Protein AF-A0A351IXS7-F1 (afdb_monomer_lite)

Structure (mmCIF, N/CA/C/O backbone):
data_AF-A0A351IXS7-F1
#
_entry.id   AF-A0A351IXS7-F1
#
loop_
_atom_site.group_PDB
_atom_site.id
_atom_site.type_symbol
_atom_site.label_atom_id
_atom_site.label_alt_id
_atom_site.label_comp_id
_atom_site.label_asym_id
_atom_site.label_entity_id
_atom_site.label_seq_id
_atom_site.pdbx_PDB_ins_code
_atom_site.Cartn_x
_atom_site.Cartn_y
_atom_site.Cartn_z
_atom_site.occupancy
_atom_site.B_iso_or_equiv
_atom_site.auth_seq_id
_atom_site.auth_comp_id
_atom_site.auth_asym_id
_atom_site.auth_atom_id
_atom_site.pdbx_PDB_model_num
ATOM 1 N N . ARG A 1 1 ? -4.029 21.696 -10.052 1.00 78.06 1 ARG A N 1
ATOM 2 C CA . ARG A 1 1 ? -4.585 21.120 -8.800 1.00 78.06 1 ARG A CA 1
ATOM 3 C C . ARG A 1 1 ? -5.202 19.776 -9.159 1.00 78.06 1 ARG A C 1
ATOM 5 O O . ARG A 1 1 ? -5.861 19.722 -10.187 1.00 78.06 1 ARG A O 1
ATOM 12 N N . ALA A 1 2 ? -4.944 18.726 -8.384 1.00 89.19 2 ALA A N 1
ATOM 13 C CA . ALA A 1 2 ? -5.542 17.407 -8.596 1.00 89.19 2 ALA A CA 1
ATOM 14 C C . ALA A 1 2 ? -6.649 17.169 -7.560 1.00 89.19 2 ALA A C 1
ATOM 16 O O . ALA A 1 2 ? -6.519 17.623 -6.423 1.00 89.19 2 ALA A O 1
ATOM 17 N N . ASN A 1 3 ? -7.711 16.469 -7.957 1.00 92.25 3 ASN A N 1
ATOM 18 C CA . ASN A 1 3 ? -8.727 15.959 -7.041 1.00 92.25 3 ASN A CA 1
ATOM 19 C C . ASN A 1 3 ? -8.357 14.513 -6.696 1.00 92.25 3 ASN A C 1
ATOM 21 O O . ASN A 1 3 ? -8.312 13.670 -7.590 1.00 92.25 3 ASN A O 1
ATOM 25 N N . THR A 1 4 ? -8.090 14.237 -5.421 1.00 92.88 4 THR A N 1
ATOM 26 C CA . THR A 1 4 ? -7.663 12.915 -4.939 1.00 92.88 4 THR A CA 1
ATOM 27 C C . THR A 1 4 ? -8.466 12.544 -3.699 1.00 92.88 4 THR A C 1
ATOM 29 O O . THR A 1 4 ? -8.756 13.406 -2.869 1.00 92.88 4 THR A O 1
ATOM 32 N N . ILE A 1 5 ? -8.805 11.263 -3.548 1.00 93.94 5 ILE A N 1
ATOM 33 C CA . ILE A 1 5 ? -9.401 10.746 -2.314 1.00 93.94 5 ILE A CA 1
ATOM 34 C C . ILE A 1 5 ? -8.335 10.673 -1.215 1.00 93.94 5 ILE A C 1
ATOM 36 O O . ILE A 1 5 ? -7.294 10.037 -1.371 1.00 93.94 5 ILE A O 1
ATOM 40 N N . GLY A 1 6 ? -8.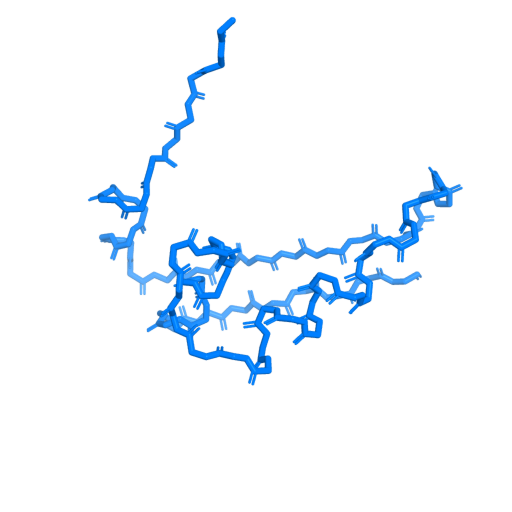569 11.367 -0.105 1.00 91.75 6 GLY A N 1
ATOM 41 C CA . GLY A 1 6 ? -7.662 11.334 1.041 1.00 91.75 6 GLY A CA 1
ATOM 42 C C . GLY A 1 6 ? -7.858 10.088 1.918 1.00 91.75 6 GLY A C 1
ATOM 43 O O . GLY A 1 6 ? -8.891 9.417 1.810 1.00 91.75 6 GLY A O 1
ATOM 44 N N . PRO A 1 7 ? -6.925 9.821 2.853 1.00 90.56 7 PRO A N 1
ATOM 45 C CA . PRO A 1 7 ? -7.045 8.738 3.834 1.00 90.56 7 PRO A CA 1
ATOM 46 C C . PRO A 1 7 ? -8.351 8.747 4.626 1.00 90.56 7 PRO A C 1
ATOM 48 O O . PRO A 1 7 ? -8.932 7.691 4.842 1.00 90.56 7 PRO A O 1
ATOM 51 N N . GLY A 1 8 ? -8.872 9.929 4.975 1.00 91.31 8 GLY A N 1
ATOM 52 C CA . GLY A 1 8 ? -10.141 10.050 5.702 1.00 91.31 8 GLY A CA 1
ATOM 53 C C . GLY A 1 8 ? -11.358 9.483 4.961 1.00 91.31 8 GLY A C 1
ATOM 54 O O . GLY A 1 8 ? -12.364 9.196 5.601 1.00 91.31 8 GLY A O 1
ATOM 55 N N . LEU A 1 9 ? -11.270 9.301 3.638 1.00 94.75 9 LEU A N 1
ATOM 56 C CA . LEU A 1 9 ? -12.317 8.677 2.829 1.00 94.75 9 LEU A CA 1
ATOM 57 C C . LEU A 1 9 ? -11.963 7.238 2.452 1.00 94.75 9 LEU A C 1
ATOM 59 O O . LEU A 1 9 ? -12.766 6.344 2.692 1.00 94.75 9 LEU A O 1
ATOM 63 N N . PHE A 1 10 ? -10.775 6.977 1.890 1.00 93.19 10 PHE A N 1
ATOM 64 C CA . PHE A 1 10 ? -10.488 5.628 1.380 1.00 93.19 10 PHE A CA 1
ATOM 65 C C . PHE A 1 10 ? -10.358 4.581 2.494 1.00 93.19 10 PHE A C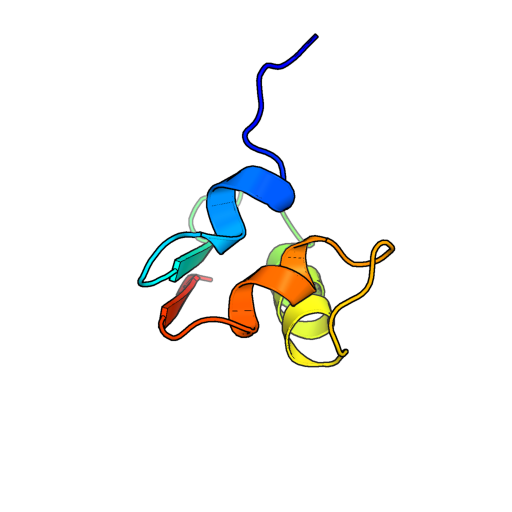 1
ATOM 67 O O . PHE A 1 10 ? -10.640 3.410 2.246 1.00 93.19 10 PHE A O 1
ATOM 74 N N . LEU A 1 11 ? -9.974 4.977 3.717 1.00 94.75 11 LEU A N 1
ATOM 75 C CA . LEU A 1 11 ? -9.867 4.052 4.852 1.00 94.75 11 LEU A CA 1
ATOM 76 C C . LEU A 1 11 ? -11.227 3.570 5.379 1.00 94.75 11 LEU A C 1
ATOM 78 O O . LEU A 1 11 ? -11.265 2.701 6.241 1.00 94.75 11 LEU A O 1
ATOM 82 N N . GLN A 1 12 ? -12.333 4.103 4.854 1.00 96.25 12 GLN A N 1
ATOM 83 C CA . GLN A 1 12 ? -13.683 3.613 5.138 1.00 96.25 12 GLN A CA 1
ATOM 84 C C . GLN A 1 12 ? -14.094 2.439 4.231 1.00 96.25 12 GLN A C 1
ATOM 86 O O . GLN A 1 12 ? -15.199 1.926 4.362 1.00 96.25 12 GLN A O 1
ATOM 91 N N . SER A 1 13 ? -13.239 2.030 3.289 1.00 96.19 13 SER A N 1
ATOM 92 C CA . SER A 1 13 ? -13.519 0.901 2.392 1.00 96.19 13 SER A CA 1
ATOM 93 C C . SER A 1 13 ? -13.442 -0.433 3.139 1.00 96.19 13 SER A C 1
ATOM 95 O O . SER A 1 13 ? -12.583 -0.612 3.996 1.00 96.19 13 SER A O 1
ATOM 97 N N . ASP A 1 14 ? -14.250 -1.420 2.745 1.00 97.00 14 ASP A N 1
ATOM 98 C CA . ASP A 1 14 ? -14.202 -2.761 3.356 1.00 97.00 14 ASP A CA 1
ATOM 99 C C . ASP A 1 14 ? -12.906 -3.520 3.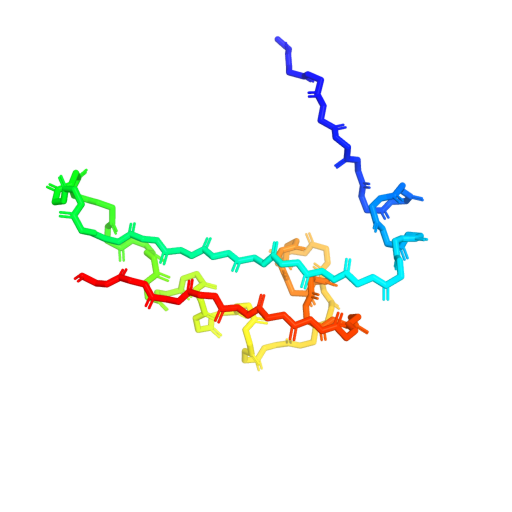040 1.00 97.00 14 ASP A C 1
ATOM 101 O O . ASP A 1 14 ? -12.467 -4.384 3.802 1.00 97.00 14 ASP A O 1
ATOM 105 N N . LYS A 1 15 ? -12.320 -3.251 1.867 1.00 96.06 15 LYS A N 1
ATOM 106 C CA . LYS A 1 15 ? -11.121 -3.920 1.353 1.00 96.06 15 LYS A CA 1
ATOM 107 C C . LYS A 1 15 ? -10.268 -2.969 0.529 1.00 96.06 15 LYS A C 1
ATOM 109 O O . LYS A 1 15 ? -10.782 -2.031 -0.076 1.00 96.06 15 LYS A O 1
ATOM 114 N N . ILE A 1 16 ? -8.975 -3.273 0.444 1.00 95.38 16 ILE A N 1
ATOM 115 C CA . ILE A 1 16 ? -8.022 -2.537 -0.393 1.00 95.38 16 ILE A CA 1
ATOM 116 C C . ILE A 1 16 ? -7.395 -3.462 -1.437 1.00 95.38 16 ILE A C 1
ATOM 118 O O . ILE A 1 16 ? -7.025 -4.604 -1.159 1.00 95.38 16 ILE A O 1
ATOM 122 N N . ILE A 1 17 ? -7.235 -2.946 -2.653 1.00 95.31 17 ILE A N 1
ATOM 123 C CA . ILE A 1 17 ? -6.365 -3.536 -3.670 1.00 95.31 17 ILE A CA 1
ATOM 124 C C . ILE A 1 17 ? -5.360 -2.463 -4.076 1.00 95.31 17 ILE A C 1
ATOM 126 O O . ILE A 1 17 ? -5.747 -1.390 -4.530 1.00 95.31 17 ILE A O 1
ATOM 130 N N . GLY A 1 18 ? -4.078 -2.752 -3.880 1.00 91.56 18 GLY A N 1
ATOM 131 C CA . GLY A 1 18 ? -2.973 -1.886 -4.276 1.00 91.56 18 GLY A CA 1
ATOM 132 C C . GLY A 1 18 ? -2.028 -2.608 -5.226 1.00 91.56 18 GLY A C 1
ATOM 133 O O . GLY A 1 18 ? -2.032 -3.837 -5.315 1.00 91.56 18 GLY A O 1
ATOM 134 N N . GLY A 1 19 ? -1.184 -1.857 -5.922 1.00 89.69 19 GLY A N 1
ATOM 135 C CA . GLY A 1 19 ? -0.141 -2.467 -6.726 1.00 89.69 19 GLY A CA 1
ATOM 136 C C . GLY A 1 19 ? 0.925 -1.494 -7.189 1.00 89.69 19 GLY A C 1
ATOM 137 O O . GLY A 1 19 ? 0.717 -0.283 -7.219 1.00 89.69 19 GLY A O 1
ATOM 138 N N . CYS A 1 20 ? 2.077 -2.058 -7.522 1.00 89.38 20 CYS A N 1
ATOM 139 C CA . CYS A 1 20 ? 3.214 -1.363 -8.104 1.00 89.38 20 CYS A CA 1
ATOM 140 C C . CYS A 1 20 ? 3.772 -2.220 -9.242 1.00 89.38 20 CYS A C 1
ATOM 142 O O . CYS A 1 20 ? 3.894 -3.438 -9.102 1.00 89.38 20 CYS A O 1
ATOM 144 N N . ASP A 1 21 ? 4.037 -1.576 -10.378 1.00 85.69 21 ASP A N 1
ATOM 145 C CA . ASP A 1 21 ? 4.389 -2.243 -11.630 1.00 85.69 21 ASP A CA 1
ATOM 146 C C . ASP A 1 21 ? 5.637 -1.624 -12.277 1.00 85.69 21 ASP A C 1
ATOM 148 O O . ASP A 1 21 ? 5.738 -0.399 -12.416 1.00 85.69 21 ASP A O 1
ATOM 152 N N . GLY A 1 22 ? 6.571 -2.491 -12.670 1.00 81.94 22 GLY A N 1
ATOM 153 C CA . GLY A 1 22 ? 7.758 -2.206 -13.474 1.00 81.94 22 GLY A CA 1
ATOM 154 C C . GLY A 1 22 ? 7.686 -2.693 -14.930 1.00 81.94 22 GLY A C 1
ATOM 155 O O . GLY A 1 22 ? 8.547 -2.300 -15.721 1.00 81.94 22 GLY A O 1
ATOM 156 N N . ALA A 1 23 ? 6.652 -3.446 -15.326 1.00 82.50 23 ALA A N 1
ATOM 157 C CA . ALA A 1 23 ? 6.578 -4.183 -16.592 1.00 82.50 23 ALA A CA 1
ATOM 158 C C . ALA A 1 23 ? 6.709 -3.306 -17.842 1.00 82.50 23 ALA A C 1
ATOM 160 O O . ALA A 1 23 ? 7.213 -3.743 -18.875 1.00 82.50 23 ALA A O 1
ATOM 161 N N . LEU A 1 24 ? 6.294 -2.039 -17.766 1.00 82.31 24 LEU A N 1
ATOM 162 C CA . LEU A 1 24 ? 6.391 -1.114 -18.898 1.00 82.31 24 LEU A CA 1
ATOM 163 C C . LEU A 1 24 ? 7.802 -0.531 -19.106 1.00 82.31 24 LEU A C 1
ATOM 165 O O . LEU A 1 24 ? 7.967 0.322 -19.976 1.00 82.31 24 LEU A O 1
ATOM 169 N N . SER A 1 25 ? 8.803 -0.933 -18.307 1.00 73.38 25 SER A N 1
ATOM 170 C CA . SER A 1 25 ? 10.212 -0.502 -18.404 1.00 73.38 25 SER A CA 1
ATOM 171 C C . SER A 1 25 ? 10.398 1.019 -18.527 1.00 73.38 25 SER A C 1
ATOM 173 O O . SER A 1 25 ? 11.351 1.513 -19.123 1.00 73.38 25 SER A O 1
ATOM 175 N N . ARG A 1 26 ? 9.499 1.797 -17.906 1.00 78.94 26 ARG A N 1
ATOM 176 C CA . ARG A 1 26 ? 9.494 3.275 -17.939 1.00 78.94 26 ARG A CA 1
ATOM 177 C C . ARG A 1 26 ? 10.541 3.915 -17.016 1.00 78.94 26 ARG A C 1
ATOM 179 O O . ARG A 1 26 ? 10.384 5.062 -16.612 1.00 78.94 26 ARG A O 1
ATOM 186 N N . GLY A 1 27 ? 11.566 3.165 -16.613 1.00 71.38 27 GLY A N 1
ATOM 187 C CA . GLY A 1 27 ? 12.599 3.640 -15.688 1.00 71.38 27 GLY A CA 1
ATOM 188 C C . GLY A 1 27 ? 12.091 3.962 -14.277 1.00 71.38 27 GLY A C 1
ATOM 189 O O . GLY A 1 27 ? 12.756 4.690 -13.542 1.00 71.38 27 GLY A O 1
ATOM 190 N N . MET A 1 28 ? 10.928 3.439 -13.869 1.00 71.88 28 MET A N 1
ATOM 191 C CA . MET A 1 28 ? 10.392 3.636 -12.518 1.00 71.88 28 MET A CA 1
ATOM 192 C C . MET A 1 28 ? 11.136 2.751 -11.507 1.00 71.88 28 MET A C 1
ATOM 194 O O . MET A 1 28 ? 10.619 1.742 -11.044 1.00 71.88 28 MET A O 1
ATOM 198 N N . GLN A 1 29 ? 12.364 3.138 -11.149 1.00 65.19 29 GLN A N 1
ATOM 199 C CA . GLN A 1 29 ? 13.215 2.393 -10.204 1.00 65.19 29 GLN A CA 1
ATOM 200 C C . GLN A 1 29 ? 12.616 2.287 -8.790 1.00 65.19 29 GLN A C 1
ATOM 202 O O . GLN A 1 29 ? 12.989 1.421 -8.002 1.00 65.19 29 GLN A O 1
ATOM 207 N N . TRP A 1 30 ? 11.659 3.155 -8.464 1.00 70.62 30 TRP A N 1
ATOM 208 C CA . TRP A 1 30 ? 11.114 3.301 -7.119 1.00 70.62 30 TRP A CA 1
ATOM 209 C C . TRP A 1 30 ? 10.136 2.198 -6.711 1.00 70.62 30 TRP A C 1
ATOM 211 O O . TRP A 1 30 ? 9.846 2.094 -5.531 1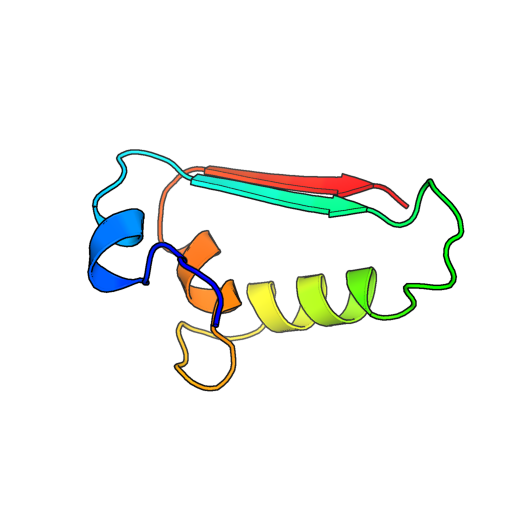.00 70.62 30 TRP A O 1
ATOM 221 N N . GLN A 1 31 ? 9.649 1.350 -7.623 1.00 79.06 31 GLN A N 1
ATOM 222 C CA . GLN A 1 31 ? 8.555 0.417 -7.307 1.00 79.06 31 GLN A CA 1
ATOM 223 C C . GLN A 1 31 ? 8.920 -0.594 -6.211 1.00 79.06 31 GLN A C 1
ATOM 225 O O . GLN A 1 31 ? 8.171 -0.756 -5.248 1.00 79.06 31 GLN A O 1
ATOM 230 N N . GLY A 1 32 ? 10.105 -1.210 -6.294 1.00 84.75 32 GLY A N 1
ATOM 231 C CA . GLY A 1 32 ? 10.576 -2.141 -5.262 1.00 84.75 32 GLY A CA 1
ATOM 232 C C . GLY A 1 32 ? 10.834 -1.451 -3.919 1.00 84.75 32 GLY A C 1
ATOM 233 O O . GLY A 1 32 ? 10.461 -1.967 -2.868 1.00 84.75 32 GLY A O 1
ATOM 234 N N . MET A 1 33 ? 11.411 -0.247 -3.949 1.00 88.69 33 MET A N 1
ATOM 235 C CA . MET A 1 33 ? 11.688 0.538 -2.744 1.00 88.69 33 MET A CA 1
ATOM 236 C C . MET A 1 33 ? 10.403 1.030 -2.080 1.00 88.69 33 MET A C 1
ATOM 238 O O . MET A 1 33 ? 10.240 0.872 -0.878 1.00 88.69 33 MET A O 1
ATOM 242 N N . SER A 1 34 ? 9.465 1.576 -2.853 1.00 88.75 34 SER A N 1
ATOM 243 C CA . SER A 1 34 ? 8.169 2.036 -2.363 1.00 88.75 34 SER A CA 1
ATOM 244 C C . SER A 1 34 ? 7.358 0.884 -1.783 1.00 88.75 34 SER A C 1
ATOM 246 O O . SER A 1 34 ? 6.771 1.050 -0.714 1.00 88.75 34 SER A O 1
ATOM 248 N N . LEU A 1 35 ? 7.365 -0.294 -2.419 1.00 91.81 35 LEU A N 1
ATOM 249 C CA . LEU A 1 35 ? 6.749 -1.495 -1.856 1.00 91.81 35 LEU A CA 1
ATOM 250 C C . LEU A 1 35 ? 7.404 -1.887 -0.529 1.00 91.81 35 LEU A C 1
ATOM 252 O O . LEU A 1 35 ? 6.710 -2.100 0.465 1.00 91.81 35 LEU A O 1
ATOM 256 N N . TRP A 1 36 ? 8.737 -1.927 -0.494 1.00 91.44 36 TRP A N 1
ATOM 257 C CA . TRP A 1 36 ? 9.485 -2.264 0.710 1.00 91.44 36 TRP A CA 1
ATOM 258 C C . TRP A 1 36 ? 9.194 -1.285 1.852 1.00 91.44 36 TRP A C 1
ATOM 260 O O . TRP A 1 36 ? 8.796 -1.715 2.930 1.00 91.44 36 TRP A O 1
ATOM 270 N N . THR A 1 37 ? 9.286 0.025 1.617 1.00 94.25 37 THR A N 1
ATOM 271 C CA . THR A 1 37 ? 8.976 1.059 2.613 1.00 94.25 37 THR A CA 1
ATOM 272 C C . THR A 1 37 ? 7.523 0.970 3.094 1.00 94.25 37 THR A C 1
ATOM 274 O O . THR A 1 37 ? 7.269 1.113 4.288 1.00 94.25 37 THR A O 1
ATOM 277 N N . THR A 1 38 ? 6.574 0.670 2.200 1.00 93.94 38 THR A N 1
ATOM 278 C CA . THR A 1 38 ? 5.147 0.508 2.537 1.00 93.94 38 THR A CA 1
ATOM 279 C C . THR A 1 38 ? 4.903 -0.639 3.515 1.00 93.94 38 THR A C 1
ATOM 281 O O . THR A 1 38 ? 4.094 -0.495 4.425 1.00 93.94 38 THR A O 1
ATOM 284 N N . LEU A 1 39 ? 5.589 -1.771 3.329 1.00 93.50 39 LEU A N 1
ATOM 285 C CA . LEU A 1 39 ? 5.392 -2.981 4.135 1.00 93.50 39 LEU A CA 1
ATOM 286 C C . LEU A 1 39 ? 6.299 -3.047 5.370 1.00 93.50 39 LEU A C 1
ATOM 288 O O . LEU A 1 39 ? 5.995 -3.757 6.326 1.00 93.50 39 LEU A O 1
ATOM 292 N N . ARG A 1 40 ? 7.434 -2.342 5.355 1.00 95.00 40 ARG A N 1
ATOM 293 C CA . ARG A 1 40 ? 8.458 -2.421 6.407 1.00 95.00 40 ARG A CA 1
ATOM 294 C C . ARG A 1 40 ? 8.132 -1.584 7.643 1.00 95.00 40 ARG A C 1
ATOM 296 O O . ARG A 1 40 ? 8.656 -1.885 8.721 1.00 95.00 40 ARG A O 1
ATOM 303 N N . HIS A 1 41 ? 7.324 -0.539 7.478 1.00 94.88 41 HIS A N 1
ATOM 304 C CA . HIS A 1 41 ? 6.999 0.443 8.508 1.00 94.88 41 HIS A CA 1
ATOM 305 C C . HIS A 1 41 ? 5.511 0.414 8.869 1.00 94.88 41 HIS A C 1
ATOM 307 O O . HIS A 1 41 ? 4.671 0.027 8.062 1.00 94.88 41 HIS A O 1
ATOM 313 N N . GLY A 1 42 ? 5.186 0.863 10.084 1.00 95.50 42 GLY A N 1
ATOM 314 C CA . GLY A 1 42 ? 3.797 1.093 10.482 1.00 95.50 42 GLY A CA 1
ATOM 315 C C . GLY A 1 42 ? 3.159 2.299 9.768 1.00 95.50 42 GLY A C 1
ATOM 316 O O . GLY A 1 42 ? 3.849 3.044 9.056 1.00 95.50 42 GLY A O 1
ATOM 317 N N . PRO A 1 43 ? 1.849 2.526 9.976 1.00 94.94 43 PRO A N 1
ATOM 318 C CA . PRO A 1 43 ? 1.130 3.673 9.425 1.00 94.94 43 PRO A CA 1
ATOM 319 C C . PRO A 1 43 ? 1.802 4.992 9.817 1.00 94.94 43 PRO A C 1
ATOM 321 O O . PRO A 1 43 ? 1.999 5.276 10.997 1.00 94.94 43 PRO A O 1
ATOM 324 N N . SER A 1 44 ? 2.188 5.792 8.823 1.00 94.75 44 SER A N 1
ATOM 325 C CA . SER A 1 44 ? 2.906 7.051 9.034 1.00 94.75 44 SER A CA 1
ATOM 326 C C . SER A 1 44 ? 2.460 8.093 8.021 1.00 94.75 44 SER A C 1
ATOM 328 O O . SER A 1 44 ? 2.294 7.797 6.842 1.00 94.75 44 SER A O 1
ATOM 330 N N . MET A 1 45 ? 2.295 9.344 8.454 1.00 93.88 45 MET A N 1
ATOM 331 C CA . MET A 1 45 ? 1.998 10.448 7.528 1.00 93.88 45 MET A CA 1
ATOM 332 C C . MET A 1 45 ? 3.161 10.732 6.566 1.00 93.88 45 MET A C 1
ATOM 334 O O . MET A 1 45 ? 2.943 11.259 5.480 1.00 93.88 45 MET A O 1
ATOM 338 N N . TRP A 1 46 ? 4.383 10.334 6.934 1.00 95.00 46 TRP A N 1
ATOM 339 C CA . TRP A 1 46 ? 5.576 10.456 6.092 1.00 95.00 46 TRP A CA 1
ATOM 340 C C . TRP A 1 46 ? 5.710 9.320 5.071 1.00 95.00 46 TRP A C 1
ATOM 342 O O . TRP A 1 46 ? 6.518 9.413 4.152 1.00 95.00 46 TRP A O 1
ATOM 352 N N . ILE A 1 47 ? 4.910 8.257 5.217 1.00 94.56 47 ILE A N 1
ATOM 353 C CA . ILE A 1 47 ? 4.839 7.119 4.295 1.00 94.56 47 ILE A CA 1
ATOM 354 C C . ILE A 1 47 ? 3.352 6.863 3.993 1.00 94.56 47 ILE A C 1
ATOM 356 O O . ILE A 1 47 ? 2.772 5.916 4.513 1.00 94.56 47 ILE A O 1
ATOM 360 N N . PRO A 1 48 ? 2.682 7.700 3.179 1.00 92.38 48 PRO A N 1
ATOM 361 C CA . PRO A 1 48 ? 1.225 7.629 3.021 1.00 92.38 48 PRO A CA 1
ATOM 362 C C . PRO A 1 48 ? 0.705 6.261 2.554 1.00 92.38 48 PRO A C 1
ATOM 364 O O . PRO A 1 48 ? -0.384 5.844 2.939 1.00 92.38 48 PRO A O 1
ATOM 367 N N . SER A 1 49 ? 1.494 5.532 1.763 1.00 93.06 49 SER A N 1
ATOM 368 C CA . SER A 1 49 ? 1.156 4.184 1.308 1.00 93.06 49 SER A CA 1
ATOM 369 C C . SER A 1 49 ? 1.105 3.154 2.439 1.00 93.06 49 SER A C 1
ATOM 371 O O . SER A 1 49 ? 0.381 2.174 2.288 1.00 93.06 49 SER A O 1
ATOM 373 N N . SER A 1 50 ? 1.781 3.360 3.581 1.00 94.81 50 SER A N 1
ATOM 374 C CA . SER A 1 50 ? 1.761 2.417 4.716 1.00 94.81 50 SER A CA 1
ATOM 375 C C . SER A 1 50 ? 0.419 2.362 5.453 1.00 94.81 50 S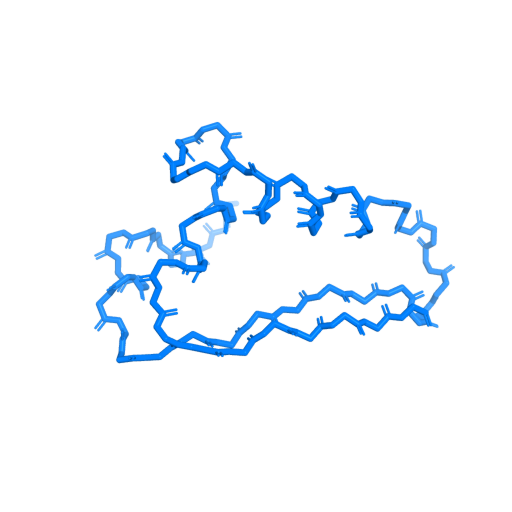ER A C 1
ATOM 377 O O . SER A 1 50 ? 0.215 1.498 6.302 1.00 94.81 50 SER A O 1
ATOM 379 N N . TRP A 1 51 ? -0.532 3.226 5.087 1.00 95.00 51 TRP A N 1
ATOM 380 C CA . TRP A 1 51 ? -1.932 3.108 5.495 1.00 95.00 51 TRP A CA 1
ATOM 381 C C . TRP A 1 51 ? -2.716 2.079 4.667 1.00 95.00 51 TRP A C 1
ATOM 383 O O . TRP A 1 51 ? -3.734 1.582 5.125 1.00 9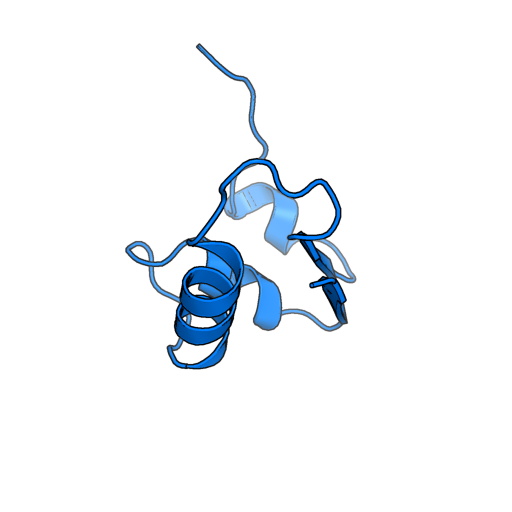5.00 51 TRP A O 1
ATOM 393 N N . MET A 1 52 ? -2.269 1.720 3.459 1.00 94.75 52 MET A N 1
ATOM 394 C CA . MET A 1 52 ? -2.973 0.735 2.622 1.00 94.75 52 MET A CA 1
ATOM 395 C C . MET A 1 52 ? -2.971 -0.688 3.218 1.00 94.75 52 MET A C 1
ATOM 397 O O . MET A 1 52 ? -4.013 -1.339 3.180 1.00 94.75 52 MET A O 1
ATOM 401 N N . PRO A 1 53 ? -1.865 -1.195 3.803 1.00 94.50 53 PRO A N 1
ATOM 402 C CA . PRO A 1 53 ? -1.833 -2.529 4.404 1.00 94.50 53 PRO A CA 1
ATOM 403 C C . PRO A 1 53 ? -2.617 -2.667 5.719 1.00 94.50 53 PRO A C 1
ATOM 405 O O . PRO A 1 53 ? -2.647 -3.764 6.272 1.00 94.50 53 PRO A O 1
ATOM 408 N N . THR A 1 54 ? -3.227 -1.598 6.256 1.00 94.62 54 THR A N 1
ATOM 409 C CA . THR A 1 54 ? -3.993 -1.682 7.516 1.00 94.62 54 THR A CA 1
ATOM 410 C C . THR A 1 54 ? -5.384 -2.279 7.340 1.00 94.62 54 THR A C 1
ATOM 412 O O . THR A 1 54 ? -6.020 -2.614 8.336 1.00 94.62 54 THR A O 1
ATOM 415 N N . LEU A 1 55 ? -5.877 -2.389 6.104 1.00 95.81 55 LEU A N 1
ATOM 416 C CA . LEU A 1 55 ? -7.159 -3.021 5.790 1.00 95.81 55 LEU A CA 1
ATOM 417 C C . LEU A 1 55 ? -6.936 -4.357 5.069 1.00 95.81 55 LEU A C 1
ATOM 419 O O . LEU A 1 55 ? -5.923 -4.533 4.383 1.00 95.81 55 LEU A O 1
ATOM 423 N N . PRO A 1 56 ? -7.878 -5.310 5.183 1.00 96.81 56 PRO A N 1
ATOM 424 C CA . PRO A 1 56 ? -7.785 -6.576 4.467 1.00 96.81 56 PRO A CA 1
ATOM 425 C C . PRO A 1 56 ? -7.775 -6.343 2.952 1.00 96.81 56 PRO A C 1
ATOM 427 O O . PRO A 1 56 ? -8.548 -5.549 2.414 1.00 96.81 56 PRO A O 1
ATOM 430 N N . GLY A 1 57 ? -6.902 -7.051 2.235 1.00 95.31 57 GLY A N 1
ATOM 431 C CA . GLY A 1 57 ? -6.671 -6.706 0.841 1.00 95.31 57 GLY A CA 1
ATOM 432 C C . GLY A 1 57 ? -5.676 -7.571 0.087 1.00 95.31 57 GLY A C 1
ATOM 433 O O . GLY A 1 57 ? -5.281 -8.652 0.531 1.00 95.31 57 GLY A O 1
ATOM 434 N N . LYS A 1 58 ? -5.289 -7.074 -1.090 1.00 95.12 58 LYS A N 1
ATOM 435 C CA . LYS A 1 58 ? -4.248 -7.648 -1.948 1.00 95.12 58 LYS A CA 1
ATOM 436 C C . LYS A 1 58 ? -3.294 -6.553 -2.413 1.00 95.12 58 LYS A C 1
ATOM 438 O O . LYS A 1 58 ? -3.730 -5.466 -2.783 1.00 95.12 58 LYS A O 1
ATOM 443 N N . ILE A 1 59 ? -2.003 -6.866 -2.421 1.00 92.75 59 ILE A N 1
ATOM 444 C CA . ILE A 1 59 ? -0.965 -6.028 -3.021 1.00 92.75 59 ILE A CA 1
ATOM 445 C C . ILE A 1 59 ? -0.366 -6.808 -4.184 1.00 92.75 59 ILE A C 1
ATOM 447 O O . ILE A 1 59 ? 0.091 -7.935 -3.999 1.00 92.75 59 ILE A O 1
ATOM 451 N N . ILE A 1 60 ? -0.410 -6.219 -5.375 1.00 91.94 60 ILE A N 1
ATOM 452 C CA . ILE A 1 60 ? 0.102 -6.813 -6.608 1.00 91.94 60 ILE A CA 1
ATOM 453 C C . ILE A 1 60 ? 1.441 -6.155 -6.932 1.00 91.94 60 ILE A C 1
ATOM 455 O O . ILE A 1 60 ? 1.517 -4.941 -7.110 1.00 91.94 60 ILE A O 1
ATOM 459 N N . PHE A 1 61 ? 2.496 -6.958 -7.002 1.00 89.50 61 PHE A N 1
ATOM 460 C CA . PHE A 1 61 ? 3.806 -6.519 -7.464 1.00 89.50 61 PHE A CA 1
ATOM 461 C C . PHE A 1 61 ? 4.082 -7.160 -8.817 1.00 89.50 61 PHE A C 1
ATOM 463 O O . PHE A 1 61 ? 4.056 -8.386 -8.931 1.00 89.50 61 PHE A O 1
ATOM 470 N N . LEU A 1 62 ? 4.309 -6.326 -9.825 1.00 86.81 62 LEU A N 1
ATOM 471 C CA . LEU A 1 62 ? 4.681 -6.746 -11.167 1.00 86.81 62 LEU A CA 1
ATOM 472 C C . LEU A 1 62 ? 6.029 -6.097 -11.503 1.00 86.81 62 LEU A C 1
ATOM 474 O O . LEU A 1 62 ? 6.230 -4.911 -11.243 1.00 86.81 62 LEU A O 1
ATOM 478 N N . GLN A 1 63 ? 6.978 -6.889 -11.992 1.00 74.31 63 GLN A N 1
ATOM 479 C CA . GLN A 1 63 ? 8.349 -6.460 -12.270 1.00 74.31 63 GLN A CA 1
ATOM 480 C C . GLN A 1 63 ? 8.649 -6.593 -13.756 1.00 74.31 63 GLN A C 1
ATOM 482 O O . GLN A 1 63 ? 8.267 -7.637 -14.329 1.00 74.31 63 GLN A O 1
#

Radius of gyration: 12.57 Å; chains: 1; bounding box: 27×29×29 Å

Sequence (63 aa):
RANTIGPGLFLQSDKIIGGCDGALSRGMQWQGMSLWTTLRHGPSMWIPSSWMPTLPGKIIFLQ

pLDDT: mean 89.77, std 7.6, range [65.19, 97.0]

Secondary structure (DSSP, 8-state):
------HHHHTTSS-EEEEEE-TT-S--THHHHHHHHHHHS-SBTTBGGGGGGGSSEEEEEE-

Foldseek 3Di:
DDDDDACVPPVPDQEDEEEFECVVVPVPPCRVVLVCVLPVDAPDPVNPSVSRVVHHYYYYYYD